Protein AF-A0A7J7IE96-F1 (afdb_monomer_lite)

Radius of gyration: 25.61 Å; chains: 1; bounding box: 60×41×79 Å

Foldseek 3Di:
DVPQCVDPPCDPLNVLCCCVVPVVFLLWARFDPQNVQLCCQQVQDPPPDDRVVSRVSVSVVDPSVCRVVVNVVSVCCSVPAVDPPDGPLVPDPVNVVPRVNRPDPPDDDPPPPPPDDDDDDDDDDDDDDDDDDDDDDDDDDDDDDD

Secondary structure (DSSP, 8-state):
-TTGGGSTT--HHHHHHHHHHTT--SS-----HHHHHHHHHHTSS-TT--HHHHHHHHHHHS-GGGHHHHHHHHHHHHHHTS-SSS--GGG-HHHHTT-TTS--------------------------------------------

InterPro domains:
  IPR003265 HhH-GPD domain [cd00056] (4-78)
  IPR011257 DNA glycosylase [SSF48150] (2-99)
  IPR023170 Helix-hairpin-helix, base-excision DNA repair, C-terminal [G3DSA:1.10.1670.10] (26-97)

Sequence (146 aa):
MSYLTQYPGVGPKTAACVAMFTLGRDDIFPVDTHIYRVGKRLGWVPTTRTREQAQEDLESLIPNPLHYPMHLLMIRHGREVCSAQVPRCEACKLADLGCPSAKSNQTAGHSSQRRTVHDGSGDAMINPKRLDQKKDIQDETEHKET

pLDDT: mean 79.09, std 26.21, range [30.64, 98.38]

Organism: NCBI:txid2690220

Structure (mmCIF, N/CA/C/O backbone):
data_AF-A0A7J7IE96-F1
#
_entry.id   AF-A0A7J7IE96-F1
#
loop_
_atom_site.group_PDB
_atom_site.id
_atom_site.type_symbol
_atom_site.label_atom_id
_atom_site.label_alt_id
_atom_site.label_comp_id
_atom_site.label_asym_id
_atom_site.label_entity_id
_atom_site.label_seq_id
_atom_site.pdbx_PDB_ins_code
_atom_site.Cartn_x
_atom_site.Cartn_y
_atom_site.Cartn_z
_atom_site.occupancy
_atom_site.B_iso_or_equiv
_atom_site.auth_seq_id
_atom_site.auth_comp_id
_atom_site.auth_asym_id
_atom_site.auth_atom_id
_atom_site.pdbx_PDB_model_num
ATOM 1 N N . MET A 1 1 ? -13.451 1.721 11.411 1.00 72.44 1 MET A N 1
ATOM 2 C CA . MET A 1 1 ? -12.055 1.417 11.807 1.00 72.44 1 MET A CA 1
ATOM 3 C C . MET A 1 1 ? -11.749 1.618 13.287 1.00 72.44 1 MET A C 1
ATOM 5 O O . MET A 1 1 ? -11.004 0.817 13.832 1.00 72.44 1 MET A O 1
ATOM 9 N N . SER A 1 2 ? -12.314 2.633 13.953 1.00 82.75 2 SER A N 1
ATOM 10 C CA . SER A 1 2 ? -11.928 3.038 15.317 1.00 82.75 2 SER A CA 1
ATOM 11 C C . SER A 1 2 ? -12.175 2.015 16.434 1.00 82.75 2 SER A C 1
ATOM 13 O O . SER A 1 2 ? -11.555 2.136 17.482 1.00 82.75 2 SER A O 1
ATOM 15 N N . TYR A 1 3 ? -13.063 1.030 16.258 1.00 92.62 3 TYR A N 1
ATOM 16 C CA . TYR A 1 3 ? -13.340 0.023 17.294 1.00 92.62 3 TYR A CA 1
ATOM 17 C C . TYR A 1 3 ? -12.151 -0.922 17.523 1.00 92.62 3 TYR A C 1
ATOM 19 O O . TYR A 1 3 ? -11.687 -1.089 18.646 1.00 92.62 3 TYR A O 1
ATOM 27 N N . LEU A 1 4 ? -11.604 -1.495 16.445 1.00 93.81 4 LEU A N 1
ATOM 28 C CA . LEU A 1 4 ? -10.523 -2.481 16.533 1.00 93.81 4 LEU A CA 1
ATOM 29 C C . LEU A 1 4 ? -9.213 -1.873 17.047 1.00 93.81 4 LEU A C 1
ATOM 31 O O . LEU A 1 4 ? -8.471 -2.533 17.763 1.00 93.81 4 LEU A O 1
ATOM 35 N N . THR A 1 5 ? -8.935 -0.610 16.727 1.00 94.75 5 THR A N 1
ATOM 36 C CA . THR A 1 5 ? -7.688 0.068 17.116 1.00 94.75 5 THR A CA 1
ATOM 37 C C . THR A 1 5 ? -7.613 0.448 18.598 1.00 94.75 5 THR A C 1
ATOM 39 O O . THR A 1 5 ? -6.587 0.950 19.040 1.00 94.75 5 THR A O 1
ATOM 42 N N . GLN A 1 6 ? -8.683 0.240 19.373 1.00 96.31 6 GLN A N 1
ATOM 43 C CA . GLN A 1 6 ? -8.691 0.475 20.825 1.00 96.31 6 GLN A CA 1
ATOM 44 C C . GLN A 1 6 ? -7.971 -0.635 21.599 1.00 96.31 6 GLN A C 1
ATOM 46 O O . GLN A 1 6 ? -7.570 -0.434 22.744 1.00 96.31 6 GLN A O 1
ATOM 51 N N . TYR A 1 7 ? -7.805 -1.808 20.986 1.00 96.19 7 TYR A N 1
ATOM 52 C CA . TYR A 1 7 ? -7.174 -2.951 21.629 1.00 96.19 7 TYR A CA 1
ATOM 53 C C . TYR A 1 7 ? -5.640 -2.843 21.574 1.00 96.19 7 TYR A C 1
ATOM 55 O O . TYR A 1 7 ? -5.083 -2.580 20.501 1.00 96.19 7 TYR A O 1
ATOM 63 N N . PRO A 1 8 ? -4.929 -3.090 22.694 1.00 96.19 8 PRO A N 1
ATOM 64 C CA . PRO A 1 8 ? -3.470 -3.072 22.717 1.00 96.19 8 PRO A CA 1
ATOM 65 C C . PRO A 1 8 ? -2.867 -3.999 21.654 1.00 96.19 8 PRO A C 1
ATOM 67 O O . PRO A 1 8 ? -3.213 -5.175 21.568 1.00 96.19 8 PRO A O 1
ATOM 70 N N . GLY A 1 9 ? -1.961 -3.463 20.833 1.00 94.25 9 GLY A N 1
ATOM 71 C CA . GLY A 1 9 ? -1.303 -4.204 19.748 1.00 94.25 9 GLY A CA 1
ATOM 72 C C . GLY A 1 9 ? -2.060 -4.227 18.413 1.00 94.25 9 GLY A C 1
ATOM 73 O O . GLY A 1 9 ? -1.499 -4.669 17.408 1.00 94.25 9 GLY A O 1
ATOM 74 N N . VAL A 1 10 ? -3.291 -3.706 18.346 1.00 96.25 10 VAL A N 1
ATOM 75 C CA . VAL A 1 10 ? -4.050 -3.603 17.092 1.00 96.25 10 VAL A CA 1
ATOM 76 C C . VAL A 1 10 ? -3.825 -2.238 16.447 1.00 96.25 10 VAL A C 1
ATOM 78 O O . VAL A 1 10 ? -4.500 -1.255 16.738 1.00 96.25 10 VAL A O 1
ATOM 81 N N . GLY A 1 11 ? -2.859 -2.181 15.530 1.00 93.31 11 GLY A N 1
ATOM 82 C CA . GLY A 1 11 ? -2.622 -0.994 14.707 1.00 93.31 11 GLY A CA 1
ATOM 83 C C . GLY A 1 11 ? -3.602 -0.860 13.526 1.00 93.31 11 GLY A C 1
ATOM 84 O O . GLY A 1 11 ? -4.298 -1.825 13.187 1.00 93.31 11 GLY A O 1
ATOM 85 N N . PRO A 1 12 ? -3.601 0.293 12.827 1.00 92.38 12 PRO A N 1
ATOM 86 C CA . PRO A 1 12 ? -4.483 0.560 11.685 1.00 92.38 12 PRO A CA 1
ATOM 87 C C . PRO A 1 12 ? -4.434 -0.518 10.595 1.00 92.38 12 PRO A C 1
ATOM 89 O O . PRO A 1 12 ? -5.474 -0.969 10.124 1.00 92.38 12 PRO A O 1
ATOM 92 N N . LYS A 1 13 ? -3.237 -1.019 10.257 1.00 93.19 13 LYS A N 1
ATOM 93 C CA . LYS A 1 13 ? -3.064 -2.108 9.280 1.00 93.19 13 LYS A CA 1
ATOM 94 C C . LYS A 1 13 ? -3.758 -3.394 9.717 1.00 93.19 13 LYS A C 1
ATOM 96 O O . LYS A 1 13 ? -4.404 -4.049 8.905 1.00 93.19 13 LYS A O 1
ATOM 101 N N . THR A 1 14 ? -3.600 -3.782 10.982 1.00 95.56 14 THR A N 1
ATOM 102 C CA . THR A 1 14 ? -4.220 -5.004 11.514 1.00 95.56 14 THR A CA 1
ATOM 103 C C . THR A 1 14 ? -5.738 -4.868 11.507 1.00 95.56 14 THR A C 1
ATOM 105 O O . THR A 1 14 ? -6.418 -5.775 11.034 1.00 95.56 14 THR A O 1
ATOM 108 N N . ALA A 1 15 ? -6.262 -3.716 11.936 1.00 96.00 15 ALA A N 1
ATOM 109 C CA . ALA A 1 15 ? -7.688 -3.414 11.864 1.00 96.00 15 ALA A CA 1
ATOM 110 C C . ALA A 1 15 ? -8.221 -3.480 10.422 1.00 96.00 15 ALA A C 1
ATOM 112 O O . ALA A 1 15 ? -9.263 -4.087 10.185 1.00 96.00 15 ALA A O 1
ATOM 113 N N . ALA A 1 16 ? -7.479 -2.932 9.454 1.00 95.25 16 ALA A N 1
ATOM 114 C CA . ALA A 1 16 ? -7.841 -2.992 8.042 1.00 95.25 16 ALA A CA 1
ATOM 115 C C . ALA A 1 16 ? -7.862 -4.424 7.499 1.00 95.25 16 ALA A C 1
ATOM 117 O O . ALA A 1 16 ? -8.810 -4.808 6.817 1.00 95.25 16 ALA A O 1
ATOM 118 N N . CYS A 1 17 ? -6.866 -5.245 7.847 1.00 96.12 17 CYS A N 1
ATOM 119 C CA . CYS A 1 17 ? -6.868 -6.660 7.483 1.00 96.12 17 CYS A CA 1
ATOM 120 C C . CYS A 1 17 ? -8.112 -7.377 8.024 1.00 96.12 17 CYS A C 1
ATOM 122 O O . CYS A 1 17 ? -8.782 -8.062 7.261 1.00 96.12 17 CYS A O 1
ATOM 124 N N . VAL A 1 18 ? -8.455 -7.206 9.303 1.00 97.00 18 VAL A N 1
ATOM 125 C CA . VAL A 1 18 ? -9.657 -7.838 9.881 1.00 97.00 18 VAL A CA 1
ATOM 126 C C . VAL A 1 18 ? -10.926 -7.361 9.170 1.00 97.00 18 VAL A C 1
ATOM 128 O O . VAL A 1 18 ? -11.782 -8.177 8.831 1.00 97.00 18 VAL A O 1
ATOM 131 N N . ALA A 1 19 ? -11.035 -6.060 8.891 1.00 96.19 19 ALA A N 1
ATOM 132 C CA . ALA A 1 19 ? -12.186 -5.503 8.191 1.00 96.19 19 ALA A CA 1
ATOM 133 C C . ALA A 1 19 ? -12.384 -6.134 6.803 1.00 96.19 19 ALA A C 1
ATOM 135 O O . ALA A 1 19 ? -13.480 -6.599 6.499 1.00 96.19 19 ALA A O 1
ATOM 136 N N . MET A 1 20 ? -11.325 -6.218 5.996 1.00 96.50 20 MET A N 1
ATOM 137 C CA . MET A 1 20 ? -11.420 -6.774 4.645 1.00 96.50 20 MET A CA 1
ATOM 138 C C . MET A 1 20 ? -11.576 -8.303 4.648 1.00 96.50 20 MET A C 1
ATOM 140 O O . MET A 1 20 ? -12.479 -8.836 4.012 1.00 96.50 20 MET A O 1
ATOM 144 N N . PHE A 1 21 ? -10.712 -9.030 5.366 1.00 96.62 21 PHE A N 1
ATOM 145 C CA . PHE A 1 21 ? -10.649 -10.496 5.290 1.00 96.62 21 PHE A CA 1
ATOM 146 C C . PHE A 1 21 ? -11.749 -11.209 6.076 1.00 96.62 21 PHE A C 1
ATOM 148 O O . PHE A 1 21 ? -12.135 -12.313 5.703 1.00 96.62 21 PHE A O 1
ATOM 155 N N . THR A 1 22 ? -12.207 -10.629 7.185 1.00 97.00 22 THR A N 1
ATOM 156 C CA . THR A 1 22 ? -13.126 -11.304 8.114 1.00 97.00 22 THR A CA 1
ATOM 157 C C . THR A 1 22 ? -14.511 -10.683 8.091 1.00 97.00 22 THR A C 1
ATOM 159 O O . THR A 1 22 ? -15.498 -11.407 8.145 1.00 97.00 22 THR A O 1
ATOM 162 N N . LEU A 1 23 ? -14.595 -9.353 7.998 1.00 96.25 23 LEU A N 1
ATOM 163 C CA . LEU A 1 23 ? -15.875 -8.640 8.006 1.00 96.25 23 LEU A CA 1
ATOM 164 C C . LEU A 1 23 ? -16.425 -8.369 6.597 1.00 96.25 23 LEU A C 1
ATOM 166 O O . LEU A 1 23 ? -17.493 -7.776 6.479 1.00 96.25 23 LEU A O 1
ATOM 170 N N . GLY A 1 24 ? -15.712 -8.782 5.543 1.00 94.94 24 GLY A N 1
ATOM 171 C CA . GLY A 1 24 ? -16.165 -8.660 4.154 1.00 94.94 24 GLY A CA 1
ATOM 172 C C . GLY A 1 24 ? -16.278 -7.218 3.655 1.00 94.94 24 GLY A C 1
ATOM 173 O O . GLY A 1 24 ? -17.059 -6.950 2.749 1.00 94.94 24 GLY A O 1
ATOM 174 N N . ARG A 1 25 ? -15.539 -6.282 4.260 1.00 95.19 25 ARG A N 1
ATOM 175 C CA . ARG A 1 25 ? -15.517 -4.876 3.841 1.00 95.19 25 ARG A CA 1
ATOM 176 C C . ARG A 1 25 ? -14.655 -4.717 2.592 1.00 95.19 25 ARG A C 1
ATOM 178 O O . ARG A 1 25 ? -13.447 -4.931 2.654 1.00 95.19 25 ARG A O 1
ATOM 185 N N . ASP A 1 26 ? -15.271 -4.334 1.485 1.00 95.38 26 ASP A N 1
ATOM 186 C C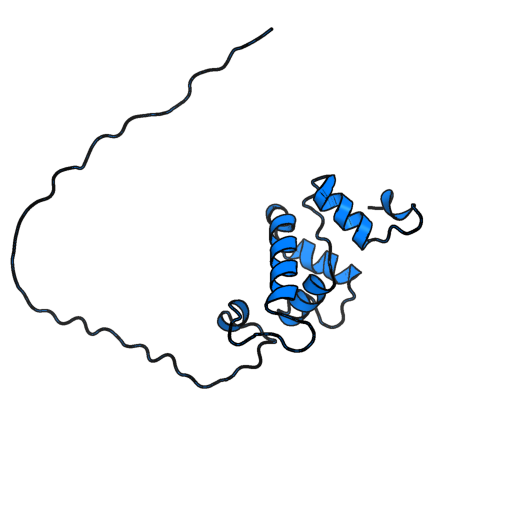A . ASP A 1 26 ? -14.621 -4.115 0.189 1.00 95.38 26 ASP A CA 1
ATOM 187 C C . ASP A 1 26 ? -14.307 -2.638 -0.090 1.00 95.38 26 ASP A C 1
ATOM 189 O O . ASP A 1 26 ? -13.736 -2.315 -1.122 1.00 95.38 26 ASP A O 1
ATOM 193 N N . ASP A 1 27 ? -14.659 -1.739 0.828 1.00 95.31 27 ASP A N 1
ATOM 194 C CA . ASP A 1 27 ? -14.340 -0.311 0.777 1.00 95.31 27 ASP A CA 1
ATOM 195 C C . ASP A 1 27 ? -13.000 0.030 1.449 1.00 95.31 27 ASP A C 1
ATOM 197 O O . ASP A 1 27 ? -12.669 1.200 1.620 1.00 95.31 27 ASP A O 1
ATOM 201 N N . ILE A 1 28 ? -12.249 -0.990 1.873 1.00 95.19 28 ILE A N 1
ATOM 202 C CA . ILE A 1 28 ? -11.003 -0.867 2.628 1.00 95.19 28 ILE A CA 1
ATOM 203 C C . ILE A 1 28 ? -9.907 -1.666 1.926 1.00 95.19 28 ILE A C 1
ATOM 205 O O . ILE A 1 28 ? -10.055 -2.871 1.712 1.00 95.19 28 ILE A O 1
ATOM 209 N N . PHE A 1 29 ? -8.744 -1.042 1.713 1.00 97.19 29 PHE A N 1
ATOM 210 C CA . PHE A 1 29 ? -7.594 -1.675 1.064 1.00 97.19 29 PHE A CA 1
ATOM 211 C C . PHE A 1 29 ? -6.361 -1.743 1.985 1.00 97.19 29 PHE A C 1
ATOM 213 O O . PHE A 1 29 ? -5.552 -0.815 2.034 1.00 97.19 29 PHE A O 1
ATOM 220 N N . PRO A 1 30 ? -6.129 -2.849 2.718 1.00 96.94 30 PRO A N 1
ATOM 221 C CA . PRO A 1 30 ? -5.011 -2.934 3.653 1.00 96.94 30 PRO A CA 1
ATOM 222 C C . PRO A 1 30 ? -3.657 -2.876 2.935 1.00 96.94 30 PRO A C 1
ATOM 224 O O . PRO A 1 30 ? -3.361 -3.706 2.072 1.00 96.94 30 PRO A O 1
ATOM 227 N N . VAL A 1 31 ? -2.782 -1.956 3.346 1.00 97.06 31 VAL A N 1
ATOM 228 C CA . VAL A 1 31 ? -1.466 -1.763 2.715 1.00 97.06 31 VAL A CA 1
ATOM 229 C C . VAL A 1 31 ? -0.345 -2.447 3.501 1.00 97.06 31 VAL A C 1
ATOM 231 O O . VAL A 1 31 ? 0.112 -1.987 4.553 1.00 97.06 31 VAL A O 1
ATOM 234 N N . ASP A 1 32 ? 0.165 -3.551 2.952 1.00 95.06 32 ASP A N 1
ATOM 235 C CA . ASP A 1 32 ? 1.365 -4.235 3.444 1.00 95.06 32 ASP A CA 1
ATOM 236 C C . ASP A 1 32 ? 2.679 -3.626 2.897 1.00 95.06 32 ASP A C 1
ATOM 238 O O . ASP A 1 32 ? 2.681 -2.797 1.992 1.00 95.06 32 ASP A O 1
ATOM 242 N N . THR A 1 33 ? 3.828 -4.044 3.442 1.00 96.50 33 THR A N 1
ATOM 243 C CA . THR A 1 33 ? 5.171 -3.676 2.962 1.00 96.50 33 THR A CA 1
ATOM 244 C C . THR A 1 33 ? 5.372 -3.979 1.478 1.00 96.50 33 THR A C 1
ATOM 246 O O . THR A 1 33 ? 6.002 -3.191 0.769 1.00 96.50 33 THR A O 1
ATOM 249 N N . HIS A 1 34 ? 4.837 -5.105 0.997 1.00 98.12 34 HIS A N 1
ATOM 250 C CA . HIS A 1 34 ? 4.925 -5.490 -0.410 1.00 98.12 34 HIS A CA 1
ATOM 251 C C . HIS A 1 34 ? 4.060 -4.577 -1.278 1.00 98.12 34 HIS A C 1
ATOM 253 O O . HIS A 1 34 ? 4.565 -4.019 -2.248 1.00 98.12 34 HIS A O 1
ATOM 259 N N . ILE A 1 35 ? 2.802 -4.371 -0.881 1.00 98.19 35 ILE A N 1
ATOM 260 C CA . ILE A 1 35 ? 1.839 -3.507 -1.576 1.00 98.19 35 ILE A CA 1
ATOM 261 C C . ILE A 1 35 ? 2.375 -2.085 -1.675 1.00 98.19 35 ILE A C 1
ATOM 263 O O . ILE A 1 35 ? 2.455 -1.541 -2.769 1.00 98.19 35 ILE A O 1
ATOM 267 N N . TYR A 1 36 ? 2.824 -1.517 -0.556 1.00 98.38 36 TYR A N 1
ATOM 268 C CA . TYR A 1 36 ? 3.365 -0.164 -0.501 1.00 98.38 36 TYR A CA 1
ATOM 269 C C . TYR A 1 36 ? 4.551 0.024 -1.451 1.00 98.38 36 TYR A C 1
ATOM 271 O O . TYR A 1 36 ? 4.597 0.977 -2.226 1.00 98.38 36 TYR A O 1
ATOM 279 N N . ARG A 1 37 ? 5.503 -0.918 -1.448 1.00 98.19 37 ARG A N 1
ATOM 280 C CA . ARG A 1 37 ? 6.656 -0.873 -2.356 1.00 98.19 37 ARG A CA 1
ATOM 281 C C . ARG A 1 37 ? 6.236 -1.007 -3.818 1.00 98.19 37 ARG A C 1
ATOM 283 O O . ARG A 1 37 ? 6.751 -0.272 -4.655 1.00 98.19 37 ARG A O 1
ATOM 290 N N . VAL A 1 38 ? 5.359 -1.961 -4.128 1.00 98.31 38 VAL A N 1
ATOM 291 C CA . VAL A 1 38 ? 4.872 -2.189 -5.496 1.00 98.31 38 VAL A CA 1
ATOM 292 C C . VAL A 1 38 ? 4.117 -0.955 -5.991 1.00 98.31 38 VAL A C 1
ATOM 294 O O . VAL A 1 38 ? 4.455 -0.448 -7.054 1.00 98.31 38 VAL A O 1
ATOM 297 N N . GLY A 1 39 ? 3.197 -0.407 -5.195 1.00 98.06 39 GLY A N 1
ATOM 298 C CA . GLY A 1 39 ? 2.451 0.813 -5.511 1.00 98.06 39 GLY A CA 1
ATOM 299 C C . GLY A 1 39 ? 3.364 2.012 -5.770 1.00 98.06 39 GLY A C 1
ATOM 300 O O . GLY A 1 39 ? 3.187 2.702 -6.772 1.00 98.06 39 GLY A O 1
ATOM 301 N N . LYS A 1 40 ? 4.410 2.210 -4.953 1.00 98.00 40 LYS A N 1
ATOM 302 C CA . LYS A 1 40 ? 5.417 3.256 -5.208 1.00 98.00 40 LYS A CA 1
ATOM 303 C C . LYS A 1 40 ? 6.196 3.029 -6.499 1.00 98.00 40 LYS A C 1
ATOM 305 O O . LYS A 1 40 ? 6.414 3.968 -7.256 1.00 98.00 40 LYS A O 1
ATOM 310 N N . ARG A 1 41 ? 6.604 1.790 -6.782 1.00 97.75 41 ARG A N 1
ATOM 311 C CA . ARG A 1 41 ? 7.365 1.460 -8.000 1.00 97.75 41 ARG A CA 1
ATOM 312 C C . ARG A 1 41 ? 6.546 1.586 -9.281 1.00 97.75 41 ARG A C 1
ATOM 314 O O . ARG A 1 41 ? 7.111 1.916 -10.320 1.00 97.75 41 ARG A O 1
ATOM 321 N N . LEU A 1 42 ? 5.246 1.321 -9.207 1.00 97.25 42 LEU A N 1
ATOM 322 C CA . LEU A 1 42 ? 4.313 1.500 -10.319 1.00 97.25 42 LEU A CA 1
ATOM 323 C C . LEU A 1 42 ? 3.883 2.961 -10.507 1.00 97.25 42 LEU A C 1
ATOM 325 O O . LEU A 1 42 ? 3.252 3.273 -11.509 1.00 97.25 42 LEU A O 1
ATOM 329 N N . GLY A 1 43 ? 4.221 3.850 -9.568 1.00 96.69 43 GLY A N 1
ATOM 330 C CA . GLY A 1 43 ? 3.792 5.249 -9.592 1.00 96.69 43 GLY A CA 1
ATOM 331 C C . GLY A 1 43 ? 2.342 5.465 -9.149 1.00 96.69 43 GLY A C 1
ATOM 332 O O . GLY A 1 43 ? 1.822 6.560 -9.312 1.00 96.69 43 GLY A O 1
ATOM 333 N N . TRP A 1 44 ? 1.690 4.448 -8.580 1.00 97.31 44 TRP A N 1
ATOM 334 C CA . TRP A 1 44 ? 0.325 4.553 -8.048 1.00 97.31 44 TRP A CA 1
ATOM 335 C C . TRP A 1 44 ? 0.281 5.274 -6.707 1.00 97.31 44 TRP A C 1
ATOM 337 O O . TRP A 1 44 ? -0.685 5.955 -6.393 1.00 97.31 44 TRP A O 1
ATOM 347 N N . VAL A 1 45 ? 1.348 5.122 -5.924 1.00 98.06 45 VAL A N 1
ATOM 348 C CA . VAL A 1 45 ? 1.531 5.816 -4.652 1.00 98.06 45 VAL A CA 1
ATOM 349 C C . VAL A 1 45 ? 2.702 6.786 -4.814 1.00 98.06 45 VAL A C 1
ATOM 351 O O . VAL A 1 45 ? 3.820 6.335 -5.092 1.00 98.06 45 VAL A O 1
ATOM 354 N N . PRO A 1 46 ? 2.501 8.101 -4.623 1.00 96.81 46 PRO A N 1
ATOM 355 C CA . PRO A 1 46 ? 3.586 9.076 -4.640 1.00 96.81 46 PRO A CA 1
ATOM 356 C C . PRO A 1 46 ? 4.715 8.723 -3.664 1.00 96.81 46 PRO A C 1
ATOM 358 O O . PRO A 1 46 ? 4.492 8.236 -2.554 1.00 96.81 46 PRO A O 1
ATOM 361 N N . THR A 1 47 ? 5.963 9.012 -4.035 1.00 94.94 47 THR A N 1
ATOM 362 C CA . THR A 1 47 ? 7.140 8.658 -3.221 1.00 94.94 47 THR A CA 1
ATOM 363 C C . THR A 1 47 ? 7.175 9.355 -1.859 1.00 94.94 47 THR A C 1
ATOM 365 O O . THR A 1 47 ? 7.765 8.808 -0.927 1.00 94.94 47 THR A O 1
ATOM 368 N N . THR A 1 48 ? 6.499 10.495 -1.713 1.00 96.75 48 THR A N 1
ATOM 369 C CA . THR A 1 48 ? 6.401 11.291 -0.479 1.00 96.75 48 THR A CA 1
ATOM 370 C C . THR A 1 48 ? 5.343 10.793 0.506 1.00 96.75 48 THR A C 1
ATOM 372 O O . THR A 1 48 ? 5.41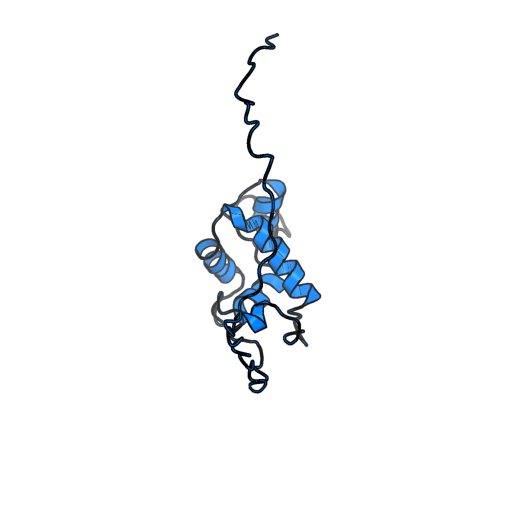4 11.131 1.683 1.00 96.75 48 THR A O 1
ATOM 375 N N . ARG A 1 49 ? 4.377 9.983 0.053 1.00 96.69 49 ARG A N 1
ATOM 376 C CA . ARG A 1 49 ? 3.253 9.511 0.875 1.00 96.69 49 ARG A CA 1
ATOM 377 C C . ARG A 1 49 ? 3.706 8.481 1.902 1.00 96.69 49 ARG A C 1
ATOM 379 O O . ARG A 1 49 ? 4.575 7.658 1.592 1.00 96.69 49 ARG A O 1
ATOM 386 N N . THR A 1 50 ? 3.117 8.514 3.098 1.00 95.75 50 THR A N 1
ATOM 387 C CA . THR A 1 50 ? 3.282 7.465 4.119 1.00 95.75 50 THR A CA 1
ATOM 388 C C . THR A 1 50 ? 2.473 6.218 3.758 1.00 95.75 50 THR A C 1
ATOM 390 O O . THR A 1 50 ? 1.784 6.175 2.740 1.0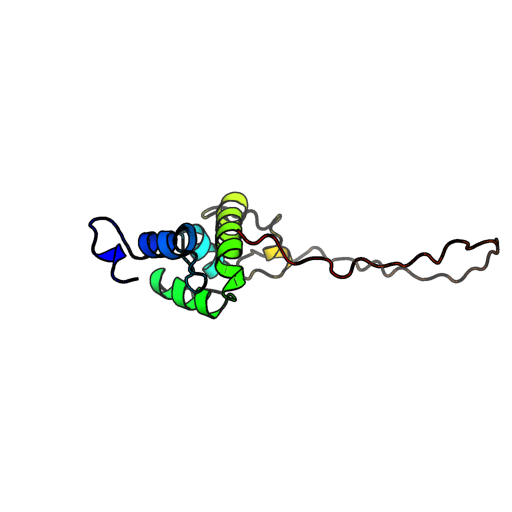0 95.75 50 THR A O 1
ATOM 393 N N . ARG A 1 51 ? 2.559 5.164 4.575 1.00 92.94 51 ARG A N 1
ATOM 394 C CA . ARG A 1 51 ? 1.801 3.927 4.338 1.00 92.94 51 ARG A CA 1
ATOM 395 C C . ARG A 1 51 ? 0.312 4.096 4.591 1.00 92.94 51 ARG A C 1
ATOM 397 O O . ARG A 1 51 ? -0.488 3.505 3.882 1.00 92.94 51 ARG A O 1
ATOM 404 N N . GLU A 1 52 ? -0.024 4.882 5.601 1.00 90.94 52 GLU A N 1
ATOM 405 C CA . GLU A 1 52 ? -1.392 5.210 5.980 1.00 90.94 52 GLU A CA 1
ATOM 406 C C . GLU A 1 52 ? -2.042 6.021 4.859 1.00 90.94 52 GLU A C 1
ATOM 408 O O . GLU A 1 52 ? -3.123 5.681 4.403 1.00 90.94 52 GLU A O 1
ATOM 413 N N . GLN A 1 53 ? -1.323 7.005 4.313 1.00 95.56 53 GLN A N 1
ATOM 414 C CA . GLN A 1 53 ? -1.801 7.785 3.169 1.00 95.56 53 GLN A CA 1
ATOM 415 C C . GLN A 1 53 ? -1.880 6.956 1.879 1.00 95.56 53 GLN A C 1
ATOM 417 O O . GLN A 1 53 ? -2.758 7.176 1.054 1.00 95.56 53 GLN A O 1
ATOM 422 N N . ALA A 1 54 ? -0.981 5.983 1.701 1.00 96.88 54 ALA A N 1
ATOM 423 C CA . ALA A 1 54 ? -1.018 5.083 0.552 1.00 96.88 54 ALA A CA 1
ATOM 424 C C . ALA A 1 54 ? -2.273 4.198 0.525 1.00 96.88 54 ALA A C 1
ATOM 426 O O . ALA A 1 54 ? -2.652 3.732 -0.545 1.00 96.88 54 ALA A O 1
ATOM 427 N N . GLN A 1 55 ? -2.891 3.936 1.681 1.00 96.19 55 GLN A N 1
ATOM 428 C CA . GLN A 1 55 ? -4.164 3.225 1.736 1.00 96.19 55 GLN A CA 1
ATOM 429 C C . GLN A 1 55 ? -5.263 4.054 1.068 1.00 96.19 55 GLN A C 1
ATOM 431 O O . GLN A 1 55 ? -5.905 3.549 0.156 1.00 96.19 55 GLN A O 1
ATOM 436 N N . GLU A 1 56 ? -5.391 5.333 1.422 1.00 95.69 56 GLU A N 1
ATOM 437 C CA . GLU A 1 56 ? -6.362 6.253 0.808 1.00 95.69 56 GLU A CA 1
ATOM 438 C C . GLU A 1 56 ? -6.138 6.393 -0.709 1.00 95.69 56 GLU A C 1
ATOM 440 O O . GLU A 1 56 ? -7.088 6.365 -1.497 1.00 95.69 56 GLU A O 1
ATOM 445 N N . ASP A 1 57 ? -4.869 6.496 -1.128 1.00 97.19 57 ASP A N 1
ATOM 446 C CA . ASP A 1 57 ? -4.497 6.585 -2.544 1.00 97.19 57 ASP A CA 1
ATOM 447 C C . ASP A 1 57 ? -4.942 5.326 -3.319 1.00 97.19 57 ASP A C 1
ATOM 449 O O . ASP A 1 57 ? -5.474 5.422 -4.426 1.00 97.19 57 ASP A O 1
ATOM 453 N N . LEU A 1 58 ? -4.745 4.133 -2.743 1.00 97.56 58 LEU A N 1
ATOM 454 C CA . LEU A 1 58 ? -5.073 2.858 -3.389 1.00 97.56 58 LEU A CA 1
ATOM 455 C C . LEU A 1 58 ? -6.567 2.520 -3.326 1.00 97.56 58 LEU A C 1
ATOM 457 O O . LEU A 1 58 ? -7.084 1.975 -4.298 1.00 97.56 58 LEU A O 1
ATOM 461 N N . GLU A 1 59 ? -7.263 2.873 -2.245 1.00 96.44 59 GLU A N 1
ATOM 462 C CA . GLU A 1 59 ? -8.727 2.766 -2.137 1.00 96.44 59 GLU A CA 1
ATOM 463 C C . GLU A 1 59 ? -9.418 3.619 -3.205 1.00 96.44 59 GLU A C 1
ATOM 465 O O . GLU A 1 59 ? -10.369 3.167 -3.834 1.00 96.44 59 GLU A O 1
ATOM 470 N N . SER A 1 60 ? -8.893 4.821 -3.466 1.00 96.81 60 SER A N 1
ATOM 471 C CA . SER A 1 60 ? -9.429 5.725 -4.493 1.00 96.81 60 SER A CA 1
ATOM 472 C C . SER A 1 60 ? -9.122 5.264 -5.922 1.00 96.81 60 SER A C 1
ATOM 474 O O . SER A 1 60 ? -9.860 5.587 -6.853 1.00 96.81 60 SER A O 1
ATOM 476 N N . LEU A 1 61 ? -8.016 4.541 -6.118 1.00 97.56 61 LEU A N 1
ATOM 477 C CA . LEU A 1 61 ? -7.555 4.087 -7.431 1.00 97.56 61 LEU A CA 1
ATOM 478 C C . LEU A 1 61 ? -8.182 2.751 -7.855 1.00 97.56 61 LEU A C 1
ATOM 480 O O . LEU A 1 61 ? -8.460 2.545 -9.038 1.00 97.56 61 LEU A O 1
ATOM 484 N N . ILE A 1 62 ? -8.342 1.817 -6.917 1.00 97.50 62 ILE A N 1
ATOM 485 C CA . ILE A 1 62 ? -8.769 0.442 -7.187 1.00 97.50 62 ILE A CA 1
ATOM 486 C C . ILE A 1 62 ? -10.279 0.338 -6.928 1.00 97.50 62 ILE A C 1
ATOM 488 O O . ILE A 1 62 ? -10.718 0.649 -5.825 1.00 97.50 62 ILE A O 1
ATOM 492 N N . PRO A 1 63 ? -11.089 -0.158 -7.881 1.00 98.00 63 PRO A N 1
ATOM 493 C CA . PRO A 1 63 ? -12.509 -0.406 -7.635 1.00 98.00 63 PRO A CA 1
ATOM 494 C C . PRO A 1 63 ? -12.739 -1.357 -6.450 1.00 98.00 63 PRO A C 1
ATOM 496 O O . PRO A 1 63 ? -12.100 -2.409 -6.395 1.00 98.00 63 PRO A O 1
ATOM 499 N N . ASN A 1 64 ? -13.690 -1.038 -5.565 1.00 97.75 64 ASN A N 1
ATOM 500 C CA . ASN A 1 64 ? -14.010 -1.817 -4.353 1.00 97.75 64 ASN A CA 1
ATOM 501 C C . ASN A 1 64 ? -14.110 -3.341 -4.577 1.00 97.75 64 ASN A C 1
ATOM 503 O O . ASN A 1 64 ? -13.421 -4.087 -3.877 1.00 97.75 64 ASN A O 1
ATOM 507 N N . PRO A 1 65 ? -14.818 -3.851 -5.614 1.00 97.31 65 PRO A N 1
ATOM 508 C CA . PRO A 1 65 ? -14.922 -5.299 -5.840 1.00 97.31 65 PRO A CA 1
ATOM 509 C C . PRO A 1 65 ? -13.575 -5.989 -6.103 1.00 97.31 65 PRO A C 1
ATOM 511 O O . PRO A 1 65 ? -13.461 -7.212 -6.018 1.00 97.31 65 PRO A O 1
ATOM 514 N N . LEU A 1 66 ? -12.544 -5.216 -6.453 1.00 98.00 66 LEU A N 1
ATOM 515 C CA . LEU A 1 66 ? -11.201 -5.701 -6.729 1.00 98.00 66 LEU A CA 1
ATOM 516 C C . LEU A 1 66 ? -10.258 -5.580 -5.530 1.00 98.00 66 LEU A C 1
ATOM 518 O O . LEU A 1 66 ? -9.147 -6.096 -5.620 1.00 98.00 66 LEU A O 1
ATOM 522 N N . HIS A 1 67 ? -10.649 -4.969 -4.408 1.00 97.94 67 HIS A N 1
ATOM 523 C CA . HIS A 1 67 ? -9.748 -4.748 -3.267 1.00 97.94 67 HIS A CA 1
ATOM 524 C C . HIS A 1 67 ? -9.152 -6.053 -2.739 1.00 97.94 67 HIS A C 1
ATOM 526 O O . HIS A 1 67 ? -7.931 -6.196 -2.665 1.00 97.94 67 HIS A O 1
ATOM 532 N N . TYR A 1 68 ? -9.991 -7.051 -2.469 1.00 97.75 68 TYR A N 1
ATOM 533 C CA . TYR A 1 68 ? -9.537 -8.357 -1.993 1.00 97.75 68 TYR A CA 1
ATOM 534 C C . TYR A 1 68 ? -8.598 -9.084 -2.978 1.00 97.75 68 TYR A C 1
ATOM 536 O O . TYR A 1 68 ? -7.462 -9.402 -2.598 1.00 97.75 68 TYR A O 1
ATOM 544 N N . PRO A 1 69 ? -8.997 -9.354 -4.243 1.00 98.06 69 PRO A N 1
ATOM 545 C CA . PRO A 1 69 ? -8.113 -10.048 -5.177 1.00 98.06 69 PRO A CA 1
ATOM 546 C C . PRO A 1 69 ? -6.848 -9.236 -5.471 1.00 98.06 69 PRO A C 1
ATOM 548 O O . PRO A 1 69 ? -5.757 -9.806 -5.548 1.00 98.06 69 PRO A O 1
ATOM 551 N N . MET A 1 70 ? -6.953 -7.911 -5.569 1.00 98.12 70 MET A N 1
ATOM 552 C CA . MET A 1 70 ? -5.808 -7.052 -5.843 1.00 98.12 70 MET A CA 1
ATOM 553 C C . MET A 1 70 ? -4.810 -7.045 -4.685 1.00 98.12 70 MET A C 1
ATOM 555 O O . MET A 1 70 ? -3.605 -7.152 -4.923 1.00 98.12 70 MET A O 1
ATOM 559 N N . HIS A 1 71 ? -5.283 -7.019 -3.436 1.00 98.19 71 HIS A N 1
ATOM 560 C CA . HIS A 1 71 ? -4.430 -7.153 -2.258 1.00 98.19 71 HIS A CA 1
ATOM 561 C C . HIS A 1 71 ? -3.579 -8.430 -2.343 1.00 98.19 71 HIS A C 1
ATOM 563 O O . HIS A 1 71 ? -2.351 -8.368 -2.256 1.00 98.19 71 HIS A O 1
ATOM 569 N N . LEU A 1 72 ? -4.203 -9.586 -2.591 1.00 98.19 72 LEU A N 1
ATOM 570 C CA . LEU A 1 72 ? -3.495 -10.868 -2.695 1.00 98.19 72 LEU A CA 1
ATOM 571 C C . LEU A 1 72 ? -2.491 -10.89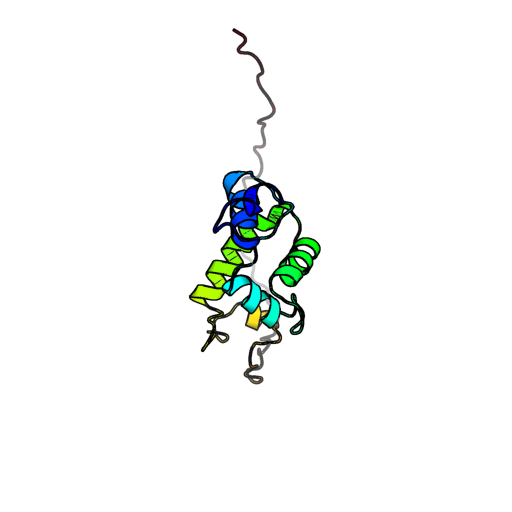3 -3.854 1.00 98.19 72 LEU A C 1
ATOM 573 O O . LEU A 1 72 ? -1.347 -11.325 -3.677 1.00 98.19 72 LEU A O 1
ATOM 577 N N . LEU A 1 73 ? -2.890 -10.401 -5.029 1.00 98.19 73 LEU A N 1
ATOM 578 C CA . LEU A 1 73 ? -2.032 -10.355 -6.213 1.00 98.19 73 LEU A CA 1
ATOM 579 C C . LEU A 1 73 ? -0.814 -9.454 -5.998 1.00 98.19 73 LEU A C 1
ATOM 581 O O . LEU A 1 73 ? 0.303 -9.844 -6.343 1.00 98.19 73 LEU A O 1
ATOM 585 N N . MET A 1 74 ? -0.989 -8.286 -5.377 1.00 98.25 74 MET A N 1
ATOM 586 C CA . MET A 1 74 ? 0.114 -7.371 -5.076 1.00 98.25 74 MET A CA 1
ATOM 587 C C . MET A 1 74 ? 1.077 -7.944 -4.033 1.00 98.25 74 MET A C 1
ATOM 589 O O . MET A 1 74 ? 2.293 -7.797 -4.188 1.00 98.25 74 MET A O 1
ATOM 593 N N . ILE A 1 75 ? 0.575 -8.631 -2.999 1.00 98.25 75 ILE A N 1
ATOM 594 C CA . ILE A 1 75 ? 1.422 -9.349 -2.032 1.00 98.25 75 ILE A CA 1
ATOM 595 C C . ILE A 1 75 ? 2.249 -10.409 -2.753 1.00 98.25 75 ILE A C 1
ATOM 597 O O . ILE A 1 75 ? 3.477 -10.419 -2.628 1.00 98.25 75 ILE A O 1
ATOM 601 N N . ARG A 1 76 ? 1.597 -11.279 -3.531 1.00 98.31 76 ARG A N 1
ATOM 602 C CA . ARG A 1 76 ? 2.262 -12.360 -4.263 1.00 98.31 76 ARG A CA 1
ATOM 603 C C . ARG A 1 76 ? 3.318 -11.810 -5.215 1.00 98.31 76 ARG A C 1
ATOM 605 O O . ARG A 1 76 ? 4.481 -12.202 -5.140 1.00 98.31 76 ARG A O 1
ATOM 612 N N . HIS A 1 77 ? 2.950 -10.828 -6.031 1.00 98.31 77 HIS A N 1
ATOM 613 C CA . HIS A 1 77 ? 3.864 -10.182 -6.964 1.00 98.31 77 HIS A CA 1
ATOM 614 C C . HIS A 1 77 ? 5.054 -9.534 -6.248 1.00 98.31 77 HIS A C 1
ATOM 616 O O . HIS A 1 77 ? 6.203 -9.720 -6.647 1.00 98.31 77 HIS A O 1
ATOM 622 N N . GLY A 1 78 ? 4.807 -8.811 -5.155 1.00 98.06 78 GLY A N 1
ATOM 623 C CA . GLY A 1 78 ? 5.859 -8.184 -4.361 1.00 98.06 78 GLY A CA 1
ATOM 624 C C . GLY A 1 78 ? 6.782 -9.180 -3.655 1.00 98.06 78 GLY A C 1
ATOM 625 O O . GLY A 1 78 ? 7.902 -8.812 -3.303 1.00 98.06 78 GLY A O 1
ATOM 626 N N . ARG A 1 79 ? 6.350 -10.420 -3.419 1.00 97.69 79 ARG A N 1
ATOM 627 C CA . ARG A 1 79 ? 7.183 -11.486 -2.839 1.00 97.69 79 ARG A CA 1
ATOM 628 C C . ARG A 1 79 ? 7.991 -12.223 -3.901 1.00 97.69 79 ARG A C 1
ATOM 630 O O . ARG A 1 79 ? 9.187 -12.416 -3.717 1.00 97.69 79 ARG A O 1
ATOM 637 N N . GLU A 1 80 ? 7.347 -12.607 -4.998 1.00 97.19 80 GLU A N 1
ATOM 638 C CA . GLU A 1 80 ? 7.907 -13.534 -5.989 1.00 97.19 80 GLU A CA 1
ATOM 639 C C . GLU A 1 80 ? 8.694 -12.830 -7.105 1.00 97.19 80 GLU A C 1
ATOM 641 O O . GLU A 1 80 ? 9.656 -13.390 -7.630 1.00 97.19 80 GLU A O 1
ATOM 646 N N . VAL A 1 81 ? 8.310 -11.598 -7.462 1.00 97.69 81 VAL A N 1
ATOM 647 C CA . VAL A 1 81 ? 8.848 -10.885 -8.634 1.00 97.69 81 VAL A CA 1
ATOM 648 C C . VAL A 1 81 ? 9.437 -9.533 -8.238 1.00 97.69 81 VAL A C 1
ATOM 650 O O . VAL A 1 81 ? 10.627 -9.283 -8.430 1.00 97.69 81 VAL A O 1
ATOM 653 N N . CYS A 1 82 ? 8.639 -8.655 -7.631 1.00 97.81 82 CYS A N 1
ATOM 654 C CA . CYS A 1 82 ? 9.025 -7.287 -7.280 1.00 97.81 82 CYS A CA 1
ATOM 655 C C . CYS A 1 82 ? 9.610 -7.206 -5.855 1.00 97.81 82 CYS A C 1
ATOM 657 O O . CYS A 1 82 ? 9.136 -6.463 -4.983 1.00 97.81 82 CYS A O 1
ATOM 659 N N . SER A 1 83 ? 10.655 -8.000 -5.606 1.00 97.19 83 SER A N 1
ATOM 660 C CA . SER A 1 83 ? 11.336 -8.084 -4.308 1.00 97.19 83 SER A CA 1
ATOM 661 C C . SER A 1 83 ? 11.973 -6.743 -3.893 1.00 97.19 83 SER A C 1
ATOM 663 O O . SER A 1 83 ? 12.186 -5.852 -4.720 1.00 97.19 83 SER A O 1
ATOM 665 N N . ALA A 1 84 ? 12.250 -6.555 -2.599 1.00 96.31 84 ALA A N 1
ATOM 666 C CA . ALA A 1 84 ? 12.767 -5.282 -2.088 1.00 96.31 84 ALA A CA 1
ATOM 667 C C . ALA A 1 84 ? 14.166 -4.942 -2.624 1.00 96.31 84 ALA A C 1
ATOM 669 O O . ALA A 1 84 ? 14.385 -3.807 -3.040 1.00 96.31 84 ALA A O 1
ATOM 670 N N . GLN A 1 85 ? 15.067 -5.925 -2.656 1.00 93.56 85 GLN A N 1
ATOM 671 C CA . GLN A 1 85 ? 16.465 -5.732 -3.042 1.00 93.56 85 GLN A CA 1
ATOM 672 C C . GLN A 1 85 ? 16.654 -5.842 -4.559 1.00 93.56 85 GLN A C 1
ATOM 674 O O . GLN A 1 85 ? 16.924 -4.843 -5.219 1.00 93.56 85 GLN A O 1
ATOM 679 N N . VAL A 1 86 ? 16.466 -7.043 -5.116 1.00 94.19 86 VAL A N 1
ATOM 680 C CA . VAL A 1 86 ? 16.709 -7.337 -6.536 1.00 94.19 86 VAL A CA 1
ATOM 681 C C . VAL A 1 86 ? 15.408 -7.836 -7.175 1.00 94.19 86 VAL A C 1
ATOM 683 O O . VAL A 1 86 ? 15.091 -9.028 -7.083 1.00 94.19 86 VAL A O 1
ATOM 686 N N . PRO A 1 87 ? 14.581 -6.940 -7.747 1.00 96.81 87 PRO A N 1
ATOM 687 C CA . PRO A 1 87 ? 13.367 -7.347 -8.442 1.00 96.81 87 PRO A CA 1
ATOM 688 C C . PRO A 1 87 ? 13.701 -8.031 -9.774 1.00 96.81 87 PRO A C 1
ATOM 690 O O . PRO A 1 87 ? 14.603 -7.605 -10.492 1.00 96.81 87 PRO A O 1
ATOM 693 N N . ARG A 1 88 ? 12.930 -9.059 -10.136 1.00 96.25 88 ARG A N 1
ATOM 694 C CA . ARG A 1 88 ? 13.073 -9.816 -11.392 1.00 96.25 88 ARG A CA 1
ATOM 695 C C . ARG A 1 88 ? 12.362 -9.100 -12.543 1.00 96.25 88 ARG A C 1
ATOM 697 O O . ARG A 1 88 ? 11.393 -9.615 -13.095 1.00 96.25 88 ARG A O 1
ATOM 704 N N . CYS A 1 89 ? 12.785 -7.872 -12.850 1.00 96.38 89 CYS A N 1
ATOM 705 C CA . CYS A 1 89 ? 12.117 -7.029 -13.850 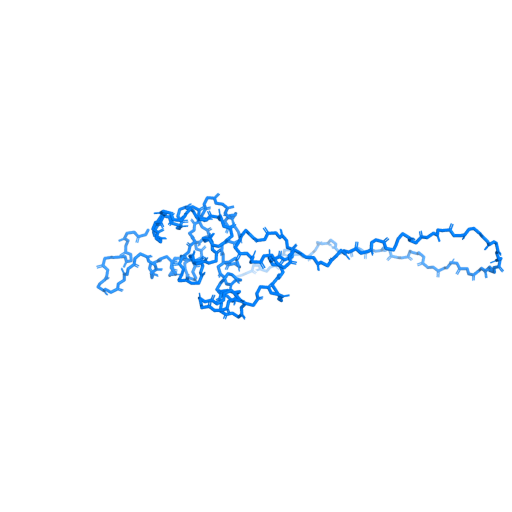1.00 96.38 89 CYS A CA 1
ATOM 706 C C . CYS A 1 89 ? 12.124 -7.652 -15.255 1.00 96.38 89 CYS A C 1
ATOM 708 O O . CYS A 1 89 ? 11.146 -7.501 -15.972 1.00 96.38 89 CYS A O 1
ATOM 710 N N . GLU A 1 90 ? 13.160 -8.412 -15.608 1.00 93.88 90 GLU A N 1
ATOM 711 C CA . GLU A 1 90 ? 13.270 -9.155 -16.877 1.00 93.88 90 GLU A CA 1
ATOM 712 C C . GLU A 1 90 ? 12.174 -10.212 -17.099 1.00 93.88 90 GLU A C 1
ATOM 714 O O . GLU A 1 90 ? 11.847 -10.535 -18.234 1.00 93.88 90 GLU A O 1
ATOM 719 N N . ALA A 1 91 ? 11.586 -10.736 -16.021 1.00 91.88 91 ALA A N 1
ATOM 720 C CA . ALA A 1 91 ? 10.488 -11.701 -16.060 1.00 91.88 91 ALA A CA 1
ATOM 721 C C . ALA A 1 91 ? 9.152 -11.078 -15.609 1.00 91.88 91 ALA A C 1
ATOM 723 O O . ALA A 1 91 ? 8.162 -11.782 -15.389 1.00 91.88 91 ALA A O 1
ATOM 724 N N . CYS A 1 92 ? 9.114 -9.759 -15.408 1.00 96.56 92 CYS A N 1
ATOM 725 C CA . CYS A 1 92 ? 7.971 -9.060 -14.845 1.00 96.56 92 CYS A CA 1
ATOM 726 C C . CYS A 1 92 ? 7.029 -8.573 -15.947 1.00 96.56 92 CYS A C 1
ATOM 728 O O . CYS A 1 92 ? 7.353 -7.650 -16.684 1.00 96.56 92 CYS A O 1
ATOM 730 N N . LYS A 1 93 ? 5.796 -9.086 -15.973 1.00 94.94 93 LYS A N 1
ATOM 731 C CA . LYS A 1 93 ? 4.766 -8.609 -16.914 1.00 94.94 93 LYS A CA 1
ATOM 732 C C . LYS A 1 93 ? 4.427 -7.131 -16.760 1.00 94.94 93 LYS A C 1
ATOM 734 O O . LYS A 1 93 ? 4.103 -6.479 -17.740 1.00 94.94 93 LYS A O 1
ATOM 739 N N . LEU A 1 94 ? 4.555 -6.574 -15.556 1.00 96.06 94 LEU A N 1
ATOM 740 C CA . LEU A 1 94 ? 4.372 -5.136 -15.363 1.00 96.06 94 LEU A CA 1
ATOM 741 C C . LEU A 1 94 ? 5.527 -4.326 -15.969 1.00 96.06 94 LEU A C 1
ATOM 743 O O . LEU A 1 94 ? 5.312 -3.186 -16.357 1.00 96.06 94 LEU A O 1
ATOM 747 N N . ALA A 1 95 ? 6.735 -4.895 -16.076 1.00 96.38 95 ALA A N 1
ATOM 748 C CA . ALA A 1 95 ? 7.834 -4.258 -16.799 1.00 96.38 95 ALA A CA 1
ATOM 749 C C . ALA A 1 95 ? 7.554 -4.221 -18.306 1.00 96.38 95 ALA A C 1
ATOM 751 O O . ALA A 1 95 ? 7.700 -3.157 -18.901 1.00 96.38 95 ALA A O 1
ATOM 752 N N . ASP A 1 96 ? 7.052 -5.321 -18.881 1.00 94.38 96 ASP A N 1
ATOM 753 C CA . ASP A 1 96 ? 6.616 -5.383 -20.288 1.00 94.38 96 ASP A CA 1
ATOM 754 C C . ASP A 1 96 ? 5.534 -4.329 -20.600 1.00 94.38 96 ASP A C 1
ATOM 756 O O . ASP A 1 96 ? 5.511 -3.748 -21.681 1.00 94.38 96 ASP A O 1
ATOM 760 N N . LEU A 1 97 ? 4.654 -4.054 -19.629 1.00 94.62 97 LEU A N 1
ATOM 761 C CA . LEU A 1 97 ? 3.585 -3.053 -19.722 1.00 94.62 97 LEU A CA 1
ATOM 762 C C . LEU A 1 97 ? 4.045 -1.610 -19.438 1.00 94.62 97 LEU A C 1
ATOM 764 O O . LEU A 1 97 ? 3.215 -0.704 -19.418 1.00 94.62 97 LEU A O 1
ATOM 768 N N . GLY A 1 98 ? 5.341 -1.376 -19.215 1.00 94.81 98 GLY A N 1
ATOM 769 C CA . GLY A 1 98 ? 5.892 -0.032 -19.022 1.00 94.81 98 GLY A CA 1
ATOM 770 C C . GLY A 1 98 ? 5.991 0.430 -17.567 1.00 94.81 98 GLY A C 1
ATOM 771 O O . GLY A 1 98 ? 5.853 1.620 -17.293 1.00 94.81 98 GLY A O 1
ATOM 772 N N . CYS A 1 99 ? 6.242 -0.475 -16.614 1.00 96.69 99 CYS A N 1
ATOM 773 C CA . CYS A 1 99 ? 6.515 -0.102 -15.221 1.00 96.69 99 CYS A CA 1
ATOM 774 C C . CYS A 1 99 ? 7.639 0.954 -15.139 1.00 96.69 99 CYS A C 1
ATOM 776 O O . CYS A 1 99 ? 8.764 0.669 -15.559 1.00 96.69 99 CYS A O 1
ATOM 778 N N . PRO A 1 100 ? 7.400 2.126 -14.519 1.00 95.69 100 PRO A N 1
ATOM 779 C CA . PRO A 1 100 ? 8.362 3.231 -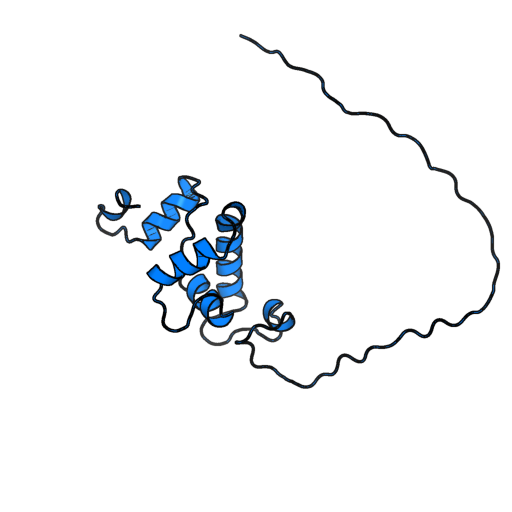14.516 1.00 95.69 100 PRO A CA 1
ATOM 780 C C . PRO A 1 100 ? 9.628 2.934 -13.699 1.00 95.69 100 PRO A C 1
ATOM 782 O O . PRO A 1 100 ? 10.661 3.565 -13.897 1.00 95.69 100 PRO A O 1
ATOM 785 N N . SER A 1 101 ? 9.571 1.958 -12.788 1.00 95.25 101 SER A N 1
ATOM 786 C CA . SER A 1 101 ? 10.733 1.515 -12.006 1.00 95.25 101 SER A CA 1
ATOM 787 C C . SER A 1 101 ? 11.496 0.347 -12.632 1.00 95.25 101 SER A C 1
ATOM 789 O O . SER A 1 101 ? 12.513 -0.084 -12.076 1.00 95.25 101 SER A O 1
ATOM 791 N N . ALA A 1 102 ? 11.020 -0.218 -13.745 1.00 93.50 102 ALA A N 1
ATOM 792 C CA . ALA A 1 102 ? 11.793 -1.210 -14.473 1.00 93.50 102 ALA A CA 1
ATOM 793 C C . ALA A 1 102 ? 12.987 -0.497 -15.115 1.00 93.50 102 ALA A C 1
ATOM 795 O O . ALA A 1 102 ? 12.822 0.397 -15.940 1.00 93.50 102 ALA A O 1
ATOM 796 N N . LYS A 1 103 ? 14.209 -0.877 -14.725 1.00 78.19 103 LYS A N 1
ATOM 797 C CA . LYS A 1 103 ? 15.413 -0.411 -15.415 1.00 78.19 103 LYS A CA 1
ATOM 798 C C . LYS A 1 103 ? 15.356 -0.981 -16.824 1.00 78.19 103 LYS A C 1
ATOM 800 O O . LYS A 1 103 ? 15.554 -2.176 -17.021 1.00 78.19 103 LYS A O 1
ATOM 805 N N . SER A 1 104 ? 14.990 -0.139 -17.776 1.00 55.12 104 SER A N 1
ATOM 806 C CA . SER A 1 104 ? 14.867 -0.518 -19.167 1.00 55.12 104 SER A CA 1
ATOM 807 C C . SER A 1 104 ? 16.218 -1.010 -19.675 1.00 55.12 104 SER A C 1
ATOM 809 O O . SER A 1 104 ? 17.161 -0.222 -19.752 1.00 55.12 104 SER A O 1
ATOM 811 N N . ASN A 1 105 ? 16.310 -2.273 -20.085 1.00 46.81 105 ASN A N 1
ATOM 812 C CA . ASN A 1 105 ? 17.292 -2.629 -21.096 1.00 46.81 105 ASN A CA 1
ATOM 813 C C . ASN A 1 105 ? 16.699 -2.172 -22.437 1.00 46.81 105 ASN A C 1
ATOM 815 O O . ASN A 1 105 ? 16.089 -2.953 -23.165 1.00 46.81 105 ASN A O 1
ATOM 819 N N . GLN A 1 106 ? 16.748 -0.862 -22.708 1.00 48.88 106 GLN A N 1
ATOM 820 C CA . GLN A 1 106 ? 16.373 -0.348 -24.023 1.00 48.88 106 GLN A CA 1
ATOM 821 C C . GLN A 1 106 ? 17.436 -0.809 -25.016 1.00 48.88 106 GLN A C 1
ATOM 823 O O . GLN A 1 106 ? 18.468 -0.162 -25.144 1.00 48.88 106 GLN A O 1
ATOM 828 N N . THR A 1 107 ? 17.216 -1.970 -25.637 1.00 45.22 107 THR A N 1
ATOM 829 C CA . THR A 1 107 ? 17.577 -2.340 -27.021 1.00 45.22 107 THR A CA 1
ATOM 830 C C . THR A 1 107 ? 17.367 -3.843 -27.225 1.00 45.22 107 THR A C 1
ATOM 832 O O . THR A 1 107 ? 18.281 -4.652 -27.144 1.00 45.22 107 THR A O 1
ATOM 835 N N . ALA A 1 108 ? 16.139 -4.228 -27.556 1.00 42.78 108 ALA A N 1
ATOM 836 C CA . ALA A 1 108 ? 15.901 -5.378 -28.420 1.00 42.78 108 ALA A CA 1
ATOM 837 C C . ALA A 1 108 ? 14.635 -5.063 -29.210 1.00 42.78 108 ALA A C 1
ATOM 839 O O . ALA A 1 108 ? 13.516 -5.243 -28.734 1.00 42.78 108 ALA A O 1
ATOM 840 N N . GLY A 1 109 ? 14.834 -4.462 -30.385 1.00 37.00 109 GLY A N 1
ATOM 841 C CA . GLY A 1 109 ? 13.760 -4.140 -31.307 1.00 37.00 109 GLY A CA 1
ATOM 842 C C . GLY A 1 109 ? 12.926 -5.384 -31.582 1.00 37.00 109 GLY A C 1
ATOM 843 O O . GLY A 1 109 ? 13.438 -6.401 -32.045 1.00 37.00 109 GLY A O 1
ATOM 844 N N . HIS A 1 110 ? 11.634 -5.286 -31.289 1.00 44.94 110 HIS A N 1
ATOM 845 C CA . HIS A 1 110 ? 10.644 -6.228 -31.772 1.00 44.94 110 HIS A CA 1
ATOM 846 C C . HIS A 1 110 ? 10.585 -6.039 -33.292 1.00 44.94 110 HIS A C 1
ATOM 848 O O . HIS A 1 110 ? 9.962 -5.102 -33.796 1.00 44.94 110 HIS A O 1
ATOM 854 N N . SER A 1 111 ? 11.317 -6.874 -34.029 1.00 42.50 111 SER A N 1
ATOM 855 C CA . SER A 1 111 ? 11.159 -6.992 -35.468 1.00 42.50 111 SER A CA 1
ATOM 856 C C . SER A 1 111 ? 9.727 -7.447 -35.726 1.00 42.50 111 SER A C 1
ATOM 858 O O . SER A 1 111 ? 9.357 -8.607 -35.567 1.00 42.50 111 SER A O 1
ATOM 860 N N . SER A 1 112 ? 8.896 -6.486 -36.114 1.00 51.09 112 SER A N 1
ATOM 861 C CA . SER A 1 112 ? 7.638 -6.741 -36.794 1.00 51.09 112 SER A CA 1
ATOM 862 C C . SER A 1 112 ? 7.961 -7.508 -38.077 1.00 51.09 112 SER A C 1
ATOM 864 O O . SER A 1 112 ? 8.250 -6.919 -39.118 1.00 51.09 112 SER A O 1
ATOM 866 N N . GLN A 1 113 ? 7.963 -8.841 -38.009 1.00 52.53 113 GLN A N 1
ATOM 867 C CA . GLN A 1 113 ? 7.802 -9.664 -39.199 1.00 52.53 113 GLN A CA 1
ATOM 868 C C . GLN A 1 113 ? 6.371 -9.459 -39.689 1.00 52.53 113 GLN A C 1
ATOM 870 O O . GLN A 1 113 ? 5.424 -10.155 -39.324 1.00 52.53 113 GLN A O 1
ATOM 875 N N . ARG A 1 114 ? 6.238 -8.427 -40.519 1.00 41.47 114 ARG A N 1
ATOM 876 C CA . ARG A 1 114 ? 5.127 -8.197 -41.427 1.00 41.47 114 ARG A CA 1
ATOM 877 C C . ARG A 1 114 ? 4.991 -9.452 -42.298 1.00 41.47 114 ARG A C 1
ATOM 879 O O . ARG A 1 114 ? 5.767 -9.647 -43.226 1.00 41.47 114 ARG A O 1
ATOM 886 N N . ARG A 1 115 ? 4.031 -10.325 -41.971 1.00 39.94 115 ARG A N 1
ATOM 887 C CA . ARG A 1 115 ? 3.604 -11.417 -42.856 1.00 39.94 115 ARG A CA 1
ATOM 888 C C . ARG A 1 115 ? 3.095 -10.788 -44.152 1.00 39.94 115 ARG A C 1
ATOM 890 O O . ARG A 1 115 ? 2.067 -10.115 -44.149 1.00 39.94 115 ARG A O 1
ATOM 897 N N . THR A 1 116 ? 3.837 -10.966 -45.237 1.00 35.75 116 THR A N 1
ATOM 898 C CA . THR A 1 116 ? 3.375 -10.679 -46.594 1.00 35.75 116 THR A CA 1
ATOM 899 C C . THR A 1 116 ? 2.334 -11.727 -46.964 1.00 35.75 116 THR A C 1
ATOM 901 O O . THR A 1 116 ? 2.625 -12.921 -46.976 1.00 35.75 116 THR A O 1
ATOM 904 N N . VAL A 1 117 ? 1.106 -11.279 -47.211 1.00 40.66 117 VAL A N 1
ATOM 905 C CA . VAL A 1 117 ? 0.043 -12.111 -47.773 1.00 40.66 117 VAL A CA 1
ATOM 906 C C . VAL A 1 117 ? 0.391 -12.290 -49.249 1.00 40.66 117 VAL A C 1
ATOM 908 O O . VAL A 1 117 ? 0.338 -11.323 -50.002 1.00 40.66 117 VAL A O 1
ATOM 911 N N . HIS A 1 118 ? 0.841 -13.484 -49.632 1.00 38.09 118 HIS A N 1
ATOM 912 C CA . HIS A 1 118 ? 0.941 -13.872 -51.036 1.00 38.09 118 HIS A CA 1
ATOM 913 C C . HIS A 1 118 ? -0.398 -14.483 -51.446 1.00 38.09 118 HIS A C 1
ATOM 915 O O . HIS A 1 118 ? -0.879 -15.417 -50.802 1.00 38.09 118 HIS A O 1
ATOM 921 N N . ASP A 1 119 ? -1.000 -13.912 -52.483 1.00 36.53 119 ASP A N 1
ATOM 922 C CA . ASP A 1 119 ? -2.088 -14.509 -53.237 1.00 36.53 119 ASP A CA 1
ATOM 923 C C . ASP A 1 119 ? -1.553 -15.691 -54.062 1.00 36.53 119 ASP A C 1
ATOM 925 O O . ASP A 1 119 ? -0.416 -15.698 -54.532 1.00 36.53 119 ASP A O 1
ATOM 929 N N . GLY A 1 120 ? -2.349 -16.750 -54.181 1.00 34.22 120 GLY A N 1
ATOM 930 C CA . GLY A 1 120 ? -1.921 -17.963 -54.867 1.00 34.22 120 GLY A CA 1
ATOM 931 C C . GLY A 1 120 ? -2.936 -19.083 -54.717 1.00 34.22 120 GLY A C 1
ATOM 932 O O . GLY A 1 120 ? -2.951 -19.795 -53.720 1.00 34.22 120 GLY A O 1
ATOM 933 N N . SER A 1 121 ? -3.801 -19.176 -55.717 1.00 35.38 121 SER A N 1
ATOM 934 C CA . SER A 1 121 ? -4.925 -20.089 -55.896 1.00 35.38 121 SER A CA 1
ATOM 935 C C . SER A 1 121 ? -4.588 -21.579 -55.740 1.00 35.38 121 SER A C 1
ATOM 937 O O . SER A 1 121 ? -3.521 -22.031 -56.148 1.00 35.38 121 SER A O 1
ATOM 939 N N . GLY A 1 122 ? -5.553 -22.360 -55.242 1.00 31.58 122 GLY A N 1
ATOM 940 C CA . GLY A 1 122 ? -5.498 -23.823 -55.228 1.00 31.58 122 GLY A CA 1
ATOM 941 C C . GLY A 1 122 ? -6.721 -24.443 -54.554 1.00 31.58 122 GLY A C 1
ATOM 942 O O . GLY A 1 122 ? -6.753 -24.584 -53.336 1.00 31.58 122 GLY A O 1
ATOM 943 N N . ASP A 1 123 ? -7.725 -24.779 -55.364 1.00 31.84 123 ASP A N 1
ATOM 944 C CA . ASP A 1 123 ? -8.964 -25.472 -55.003 1.00 31.84 123 ASP A CA 1
ATOM 945 C C . ASP A 1 123 ? -8.750 -26.823 -54.297 1.00 31.84 123 ASP A C 1
ATOM 947 O O . ASP A 1 123 ? -8.025 -27.683 -54.797 1.00 31.84 123 ASP A O 1
ATOM 951 N N . ALA A 1 124 ? -9.502 -27.058 -53.216 1.00 34.66 124 ALA A N 1
ATOM 952 C CA . ALA A 1 124 ? -10.101 -28.359 -52.906 1.00 34.66 124 ALA A CA 1
ATOM 953 C C . ALA A 1 124 ? -11.285 -28.194 -51.932 1.00 34.66 124 ALA A C 1
ATOM 955 O O . ALA A 1 124 ? -11.208 -27.513 -50.913 1.00 34.66 124 ALA A O 1
ATOM 956 N N . MET A 1 125 ? -12.396 -28.821 -52.305 1.00 32.09 125 MET A N 1
ATOM 957 C CA . MET A 1 125 ? -13.774 -28.635 -51.851 1.00 32.09 125 MET A CA 1
ATOM 958 C C . MET A 1 125 ? -14.212 -29.534 -50.662 1.00 32.09 125 MET A C 1
ATOM 960 O O . MET A 1 125 ? -13.675 -30.624 -50.489 1.00 32.09 125 MET A O 1
ATOM 964 N N . ILE A 1 126 ? -15.325 -29.115 -50.010 1.00 37.81 126 ILE A N 1
ATOM 965 C CA . ILE A 1 126 ? -16.408 -29.897 -49.324 1.00 37.81 126 ILE A CA 1
ATOM 966 C C . ILE A 1 126 ? -16.135 -30.414 -47.883 1.00 37.81 126 ILE A C 1
ATOM 968 O O . ILE A 1 126 ? -15.124 -31.048 -47.629 1.00 37.81 126 ILE A O 1
ATOM 972 N N . ASN A 1 127 ? -17.024 -30.283 -46.876 1.00 34.75 127 ASN A N 1
ATOM 973 C CA . ASN A 1 127 ? -18.359 -29.657 -46.754 1.00 34.75 127 ASN A CA 1
ATOM 974 C C . ASN A 1 127 ? -18.695 -29.351 -45.271 1.00 34.75 127 ASN A C 1
ATOM 976 O O . ASN A 1 127 ? -18.274 -30.102 -44.387 1.00 34.75 127 ASN A O 1
ATOM 980 N N . PRO A 1 128 ? -19.583 -28.380 -44.995 1.00 43.97 128 PRO A N 1
ATOM 981 C CA . PRO A 1 128 ? -20.121 -28.061 -43.687 1.00 43.97 128 PRO A CA 1
ATOM 982 C C . PRO A 1 128 ? -21.436 -28.812 -43.434 1.00 43.97 128 PRO A C 1
ATOM 984 O O . PRO A 1 128 ? -22.421 -28.639 -44.150 1.00 43.97 128 PRO A O 1
ATOM 987 N N . LYS A 1 129 ? -21.490 -29.613 -42.370 1.00 32.47 129 LYS A N 1
ATOM 988 C CA . LYS A 1 129 ? -22.749 -30.023 -41.732 1.00 32.47 129 LYS A CA 1
ATOM 989 C C . LYS A 1 129 ? -22.531 -30.193 -40.236 1.00 32.47 129 LYS A C 1
ATOM 991 O O . LYS A 1 129 ? -22.038 -31.231 -39.809 1.00 32.47 129 LYS A O 1
ATOM 996 N N . ARG A 1 130 ? -22.928 -29.175 -39.469 1.00 33.47 130 ARG A N 1
ATOM 997 C CA . ARG A 1 130 ? -23.718 -29.267 -38.223 1.00 33.47 130 ARG A CA 1
ATOM 998 C C . ARG A 1 130 ? -23.716 -27.903 -37.538 1.00 33.47 130 ARG A C 1
ATOM 1000 O O . ARG A 1 130 ? -23.016 -27.669 -36.561 1.00 33.47 130 ARG A O 1
ATOM 1007 N N . LEU A 1 131 ? -24.513 -27.006 -38.107 1.00 36.00 131 LEU A N 1
ATOM 1008 C CA . LEU A 1 131 ? -25.238 -26.042 -37.298 1.00 36.00 131 LEU A CA 1
ATOM 1009 C C . LEU A 1 131 ? -26.493 -26.753 -36.759 1.00 36.00 131 LEU A C 1
ATOM 1011 O O . LEU A 1 131 ? -26.978 -27.699 -37.380 1.00 36.00 131 LEU A O 1
ATOM 1015 N N . ASP A 1 132 ? -26.987 -26.250 -35.634 1.00 30.78 132 ASP A N 1
ATOM 1016 C CA . ASP A 1 132 ? -28.327 -26.456 -35.077 1.00 30.78 132 ASP A CA 1
ATOM 1017 C C . ASP A 1 132 ? -28.553 -27.673 -34.171 1.00 30.78 132 ASP A C 1
ATOM 1019 O O . ASP A 1 132 ? -28.978 -28.746 -34.592 1.00 30.78 132 ASP A O 1
ATOM 1023 N N . GLN A 1 133 ? -28.396 -27.423 -32.867 1.00 39.75 133 GLN A N 1
ATOM 1024 C CA . GLN A 1 133 ? -29.498 -27.590 -31.913 1.00 39.75 133 GLN A CA 1
ATOM 1025 C C . GLN A 1 133 ? -29.287 -26.664 -30.699 1.00 39.75 133 GLN A C 1
ATOM 1027 O O . GLN A 1 133 ? -28.506 -26.944 -29.795 1.00 39.75 133 GLN A O 1
ATOM 1032 N N . LYS A 1 134 ? -29.987 -25.520 -30.720 1.00 37.28 134 LYS A N 1
ATOM 1033 C CA . LYS A 1 134 ? -30.402 -24.779 -29.518 1.00 37.28 134 LYS A CA 1
ATOM 1034 C C . LYS A 1 134 ? -31.396 -25.640 -28.726 1.00 37.28 134 LYS A C 1
ATOM 1036 O O . LYS A 1 134 ? -32.106 -26.414 -29.364 1.00 37.28 134 LYS A O 1
ATOM 1041 N N . LYS A 1 135 ? -31.468 -25.437 -27.404 1.00 33.41 135 LYS A N 1
ATOM 1042 C CA . LYS A 1 135 ? -32.667 -25.391 -26.526 1.00 33.41 135 LYS A CA 1
ATOM 1043 C C . LYS A 1 135 ? -32.180 -25.450 -25.067 1.00 33.41 135 LYS A C 1
ATOM 1045 O O . LYS A 1 135 ? -31.465 -26.370 -24.698 1.00 33.41 135 LYS A O 1
ATOM 1050 N N . ASP A 1 136 ? -32.235 -24.325 -24.363 1.00 30.64 136 ASP A N 1
ATOM 1051 C CA . ASP A 1 136 ? -33.277 -24.000 -23.369 1.00 30.64 136 ASP A CA 1
ATOM 1052 C C . ASP A 1 136 ? -32.929 -24.568 -21.985 1.00 30.64 136 ASP A C 1
ATOM 1054 O O . ASP A 1 136 ? -33.160 -25.741 -21.718 1.00 30.64 136 ASP A O 1
ATOM 1058 N N . ILE A 1 137 ? -32.391 -23.721 -21.099 1.00 37.06 137 ILE A N 1
ATOM 1059 C CA . ILE A 1 137 ? -32.548 -23.877 -19.645 1.00 37.06 137 ILE A CA 1
ATOM 1060 C C . ILE A 1 137 ? -32.861 -22.481 -19.093 1.00 37.06 137 ILE A C 1
ATOM 1062 O O . ILE A 1 137 ? -31.979 -21.738 -18.665 1.00 37.06 137 ILE A O 1
ATOM 1066 N N . GLN A 1 138 ? -34.132 -22.103 -19.218 1.00 35.75 138 GLN A N 1
ATOM 1067 C CA . GLN A 1 138 ? -34.789 -21.150 -18.333 1.00 35.75 138 GLN A CA 1
ATOM 1068 C C . GLN A 1 138 ? -35.497 -21.962 -17.240 1.00 35.75 138 GLN A C 1
ATOM 1070 O O . GLN A 1 138 ? -36.177 -22.932 -17.552 1.00 35.75 138 GLN A O 1
ATOM 1075 N N . ASP A 1 139 ? -35.259 -21.552 -15.996 1.00 33.12 139 ASP A N 1
ATOM 1076 C CA . ASP A 1 139 ? -36.268 -21.315 -14.958 1.00 33.12 139 ASP A CA 1
ATOM 1077 C C . ASP A 1 139 ? -37.324 -22.403 -14.670 1.00 33.12 139 ASP A C 1
ATOM 1079 O O . ASP A 1 139 ? -38.368 -22.428 -15.305 1.00 33.12 139 ASP A O 1
ATOM 1083 N N . GLU A 1 140 ? -37.059 -23.237 -13.658 1.00 38.88 140 GLU A N 1
ATOM 1084 C CA . GLU A 1 140 ? -38.011 -23.965 -12.794 1.00 38.88 140 GLU A CA 1
ATOM 1085 C C . GLU A 1 140 ? -37.193 -24.339 -11.527 1.00 38.88 140 GLU A C 1
ATOM 1087 O O . GLU A 1 140 ? -36.078 -24.838 -11.654 1.00 38.88 140 GLU A O 1
ATOM 1092 N N . THR A 1 141 ? -37.545 -24.099 -10.263 1.00 36.97 141 THR A N 1
ATOM 1093 C CA . THR A 1 141 ? -38.825 -23.863 -9.588 1.00 36.97 141 THR A CA 1
ATOM 1094 C C . THR A 1 141 ? -38.550 -23.343 -8.169 1.00 36.97 141 THR A C 1
ATOM 1096 O O . THR A 1 141 ? -37.702 -23.887 -7.453 1.00 36.97 141 THR A O 1
ATOM 1099 N N . GLU A 1 142 ? -39.327 -22.348 -7.741 1.00 37.12 142 GLU A N 1
ATOM 1100 C CA . GLU A 1 142 ? -39.634 -22.078 -6.335 1.00 37.12 142 GLU A CA 1
ATOM 1101 C C . GLU A 1 142 ? -40.258 -23.304 -5.633 1.00 37.12 142 GLU A C 1
ATOM 1103 O O . GLU A 1 142 ? -40.762 -24.223 -6.273 1.00 37.12 142 GLU A O 1
ATOM 1108 N N . HIS A 1 143 ? -40.292 -23.231 -4.297 1.00 39.19 143 HIS A N 1
ATOM 1109 C CA . HIS A 1 143 ? -41.068 -24.044 -3.345 1.00 39.19 143 HIS A CA 1
ATOM 1110 C C . HIS A 1 143 ? -40.396 -25.292 -2.753 1.00 39.19 143 HIS A C 1
ATOM 1112 O O . HIS A 1 143 ? -40.575 -26.425 -3.196 1.00 39.19 143 HIS A O 1
ATOM 1118 N N . LYS A 1 144 ? -39.777 -25.075 -1.587 1.00 41.62 144 LYS A N 1
ATOM 1119 C CA . LYS A 1 144 ? -40.046 -25.887 -0.393 1.00 41.62 144 LYS A CA 1
ATOM 1120 C C . LYS A 1 144 ? -40.198 -24.963 0.818 1.00 41.62 144 LYS A C 1
ATOM 1122 O O . LYS A 1 144 ? -39.213 -24.575 1.437 1.00 41.62 144 LYS A O 1
ATOM 1127 N N . GLU A 1 145 ? -41.445 -24.599 1.104 1.00 45.47 145 GLU A N 1
ATOM 1128 C CA . GLU A 1 145 ? -41.895 -24.218 2.443 1.00 45.47 145 GLU A CA 1
ATOM 1129 C C . GLU A 1 145 ? -41.934 -25.471 3.328 1.00 45.47 145 GLU A C 1
ATOM 1131 O O . GLU A 1 145 ? -42.456 -26.500 2.898 1.00 45.47 145 GLU A O 1
ATOM 1136 N N . THR A 1 146 ? -41.358 -25.375 4.528 1.00 47.44 146 THR A N 1
ATOM 1137 C CA . THR A 1 146 ? -41.938 -25.740 5.841 1.00 47.44 146 THR A CA 1
ATOM 1138 C C . THR A 1 146 ? -40.955 -25.351 6.932 1.00 47.44 146 THR A C 1
ATOM 1140 O O . THR A 1 146 ? -39.748 -25.623 6.735 1.00 47.44 146 THR A O 1
#